Protein AF-A0A2H0LU84-F1 (afdb_monomer_lite)

Foldseek 3Di:
DDDDDPDDPPDDDPDDPPPPQLFDFDDDPPDTDTDGLVVLVVLLVVLVVVCVVPVLPLVSLVSNLVSCVRRVVNLVSSVVSQVSSVVSPDDDDPVVVVSSCVSVVHDD

Radius of gyration: 19.94 Å; chains: 1; bounding box: 68×40×37 Å

Structure (mmCIF, N/CA/C/O backbone):
data_AF-A0A2H0LU84-F1
#
_entry.id   AF-A0A2H0LU84-F1
#
loop_
_atom_site.group_PDB
_atom_site.id
_atom_site.type_symbol
_atom_site.label_atom_id
_atom_site.label_alt_id
_atom_site.label_comp_id
_atom_site.label_asym_id
_atom_site.label_entity_id
_atom_site.label_seq_id
_atom_site.pdbx_PDB_ins_code
_atom_site.Cartn_x
_atom_site.Cartn_y
_atom_site.Cartn_z
_atom_site.occupancy
_atom_site.B_iso_or_equiv
_atom_site.auth_seq_id
_atom_site.auth_comp_id
_atom_site.auth_asym_id
_atom_site.auth_atom_id
_atom_site.pdbx_PDB_model_num
ATOM 1 N N . MET A 1 1 ? 53.497 -12.119 23.724 1.00 35.03 1 MET A N 1
ATOM 2 C CA . MET A 1 1 ? 53.370 -11.307 22.494 1.00 35.03 1 MET A CA 1
ATOM 3 C C . MET A 1 1 ? 52.432 -12.025 21.539 1.00 35.03 1 MET A C 1
ATOM 5 O O . MET A 1 1 ? 52.548 -13.231 21.387 1.00 35.03 1 MET A O 1
ATOM 9 N N . LYS A 1 2 ? 51.458 -11.277 21.012 1.00 37.62 2 LYS A N 1
ATOM 10 C CA . LYS A 1 2 ? 50.341 -11.685 20.146 1.00 37.62 2 LYS A CA 1
ATOM 11 C C . LYS A 1 2 ? 50.742 -12.661 19.032 1.00 37.62 2 LYS A C 1
ATOM 13 O O . LYS A 1 2 ? 51.762 -12.432 18.391 1.00 37.62 2 LYS A O 1
ATOM 18 N N . LYS A 1 3 ? 49.855 -13.621 18.737 1.00 32.69 3 LYS A N 1
ATOM 19 C CA . LYS A 1 3 ? 49.347 -13.919 17.381 1.00 32.69 3 LYS A CA 1
ATOM 20 C C . LYS A 1 3 ? 48.140 -14.861 17.474 1.00 32.69 3 LYS A C 1
ATOM 22 O O . LYS A 1 3 ? 48.257 -16.077 17.461 1.00 32.69 3 LYS A O 1
ATOM 27 N N . ILE A 1 4 ? 46.976 -14.229 17.602 1.00 40.69 4 ILE A N 1
ATOM 28 C CA . ILE A 1 4 ? 45.680 -14.772 17.193 1.00 40.69 4 ILE A CA 1
ATOM 29 C C . ILE A 1 4 ? 45.736 -14.873 15.666 1.00 40.69 4 ILE A C 1
ATOM 31 O O . ILE A 1 4 ? 45.913 -13.854 15.002 1.00 40.69 4 ILE A O 1
ATOM 35 N N . ILE A 1 5 ? 45.626 -16.081 15.120 1.00 39.75 5 ILE A N 1
ATOM 36 C CA . ILE A 1 5 ? 45.356 -16.317 13.698 1.00 39.75 5 ILE A CA 1
ATOM 37 C C . ILE A 1 5 ? 44.208 -17.323 13.665 1.00 39.75 5 ILE A C 1
ATOM 39 O O . ILE A 1 5 ? 44.417 -18.533 13.694 1.00 39.75 5 ILE A O 1
ATOM 43 N N . VAL A 1 6 ? 42.981 -16.802 13.696 1.00 42.22 6 VAL A N 1
ATOM 44 C CA . VAL A 1 6 ? 41.772 -17.583 13.428 1.00 42.22 6 VAL A CA 1
ATOM 45 C C . VAL A 1 6 ? 41.542 -17.547 11.921 1.00 42.22 6 VAL A C 1
ATOM 47 O O . VAL A 1 6 ? 41.195 -16.519 11.351 1.00 42.22 6 VAL A O 1
ATOM 50 N N . LEU A 1 7 ? 41.870 -18.685 11.315 1.00 39.34 7 LEU A N 1
ATOM 51 C CA . LEU A 1 7 ? 41.320 -19.298 10.106 1.00 39.34 7 LEU A CA 1
ATOM 52 C C . LEU A 1 7 ? 40.442 -18.430 9.183 1.00 39.34 7 LEU A C 1
ATOM 54 O O . LEU A 1 7 ? 39.253 -18.219 9.405 1.00 39.34 7 LEU A O 1
ATOM 58 N N . LEU A 1 8 ? 41.076 -18.064 8.065 1.00 38.94 8 LEU A N 1
ATOM 59 C CA . LEU A 1 8 ? 40.525 -17.925 6.716 1.00 38.94 8 LEU A CA 1
ATOM 60 C C . LEU A 1 8 ? 39.281 -18.799 6.458 1.00 38.94 8 LEU A C 1
ATOM 62 O O . LEU A 1 8 ? 39.397 -20.003 6.242 1.00 38.94 8 LEU A O 1
ATOM 66 N N . CYS A 1 9 ? 38.114 -18.165 6.355 1.00 39.53 9 CYS A N 1
ATOM 67 C CA . CYS A 1 9 ? 37.014 -18.662 5.530 1.00 39.53 9 CYS A CA 1
ATOM 68 C C . CYS A 1 9 ? 37.062 -17.920 4.187 1.00 39.53 9 CYS A C 1
ATOM 70 O O . CYS A 1 9 ? 36.454 -16.868 4.013 1.00 39.53 9 CYS A O 1
ATOM 72 N N . LEU A 1 10 ? 37.846 -18.457 3.249 1.00 46.47 10 LEU A N 1
ATOM 73 C CA . LEU A 1 10 ? 37.695 -18.185 1.821 1.00 46.47 10 LEU A CA 1
ATOM 74 C C . LEU A 1 10 ? 36.612 -19.128 1.301 1.00 46.47 10 LEU A C 1
ATOM 76 O O . LEU A 1 10 ? 36.837 -20.333 1.213 1.00 46.47 10 LEU A O 1
ATOM 80 N N . GLY A 1 11 ? 35.445 -18.593 0.962 1.00 44.56 11 GLY A N 1
ATOM 81 C CA . GLY A 1 11 ? 34.403 -19.396 0.342 1.00 44.56 11 GLY A CA 1
ATOM 82 C C . GLY A 1 11 ? 33.104 -18.640 0.127 1.00 44.56 11 GLY A C 1
ATOM 83 O O . GLY A 1 11 ? 32.350 -18.443 1.068 1.00 44.56 11 GLY A O 1
ATOM 84 N N . LEU A 1 12 ? 32.835 -18.358 -1.150 1.00 46.12 12 LEU A N 1
ATOM 85 C CA . LEU A 1 12 ? 31.521 -18.100 -1.748 1.00 46.12 12 LEU A CA 1
ATOM 86 C C . LEU A 1 12 ? 31.010 -16.649 -1.707 1.00 46.12 12 LEU A C 1
ATOM 88 O O . LEU A 1 12 ? 30.286 -16.220 -0.821 1.00 46.12 12 LEU A O 1
ATOM 92 N N . ILE A 1 13 ? 31.363 -15.929 -2.777 1.00 55.25 13 ILE A N 1
ATOM 93 C CA . ILE A 1 13 ? 30.400 -15.343 -3.726 1.00 55.25 13 ILE A CA 1
ATOM 94 C C . ILE A 1 13 ? 29.179 -14.703 -3.043 1.00 55.25 13 ILE A C 1
ATOM 96 O O . ILE A 1 13 ? 28.067 -15.221 -3.084 1.00 55.25 13 ILE A O 1
ATOM 100 N N . GLY A 1 14 ? 29.381 -13.509 -2.493 1.00 45.06 14 GLY A N 1
ATOM 101 C CA . GLY A 1 14 ? 28.330 -12.500 -2.448 1.00 45.06 14 GLY A CA 1
ATOM 102 C C . GLY A 1 14 ? 28.281 -11.815 -3.807 1.00 45.06 14 GLY A C 1
ATOM 103 O O . GLY A 1 14 ? 28.927 -10.793 -4.016 1.00 45.06 14 GLY A O 1
ATOM 104 N N . CYS A 1 15 ? 27.594 -12.452 -4.754 1.00 43.31 15 CYS A N 1
ATOM 105 C CA . CYS A 1 15 ? 27.214 -11.865 -6.030 1.00 43.31 15 CYS A CA 1
ATOM 106 C C . CYS A 1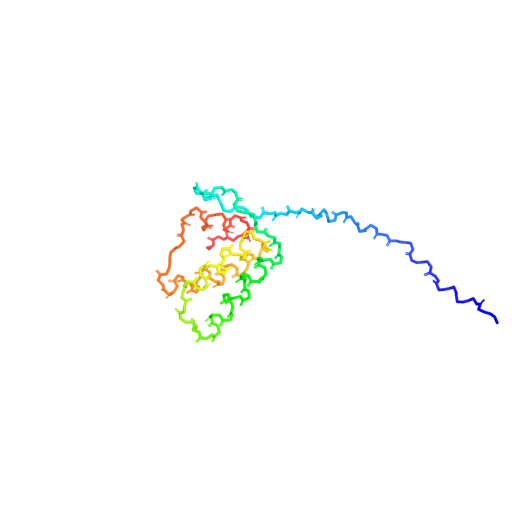 15 ? 26.577 -10.487 -5.794 1.00 43.31 15 CYS A C 1
ATOM 108 O O . CYS A 1 15 ? 25.760 -10.317 -4.892 1.00 43.31 15 CYS A O 1
ATOM 110 N N . SER A 1 16 ? 26.986 -9.519 -6.605 1.00 50.41 16 SER A N 1
ATOM 111 C CA . SER A 1 16 ? 26.544 -8.133 -6.643 1.00 50.41 16 SER A CA 1
ATOM 112 C C . SER A 1 16 ? 25.039 -7.981 -6.399 1.00 50.41 16 SER A C 1
ATOM 114 O O . SER A 1 16 ? 24.241 -8.176 -7.314 1.00 50.41 16 SER A O 1
ATOM 116 N N . THR A 1 17 ? 24.620 -7.523 -5.220 1.00 45.53 17 THR A N 1
ATOM 117 C CA . THR A 1 17 ? 23.384 -6.740 -5.175 1.00 45.53 17 THR A CA 1
ATOM 118 C C . THR A 1 17 ? 23.791 -5.327 -5.528 1.00 45.53 17 THR A C 1
ATOM 120 O O . THR A 1 17 ? 24.237 -4.557 -4.681 1.00 45.53 17 THR A O 1
ATOM 123 N N . ALA A 1 18 ? 23.728 -5.035 -6.826 1.00 43.22 18 ALA A N 1
ATOM 124 C CA . ALA A 1 18 ? 23.711 -3.676 -7.321 1.00 43.22 18 ALA A CA 1
ATOM 125 C C . ALA A 1 18 ? 22.811 -2.846 -6.398 1.00 43.22 18 ALA A C 1
ATOM 127 O O . ALA A 1 18 ? 21.621 -3.147 -6.276 1.00 43.22 18 ALA A O 1
ATOM 128 N N . THR A 1 19 ? 23.366 -1.821 -5.756 1.00 45.88 19 THR A N 1
ATOM 129 C CA . THR A 1 19 ? 22.566 -0.695 -5.287 1.00 45.88 19 THR A CA 1
ATOM 130 C C . THR A 1 19 ? 22.012 -0.059 -6.554 1.00 45.88 19 THR A C 1
ATOM 132 O O . THR A 1 19 ? 22.615 0.819 -7.169 1.00 45.88 19 THR A O 1
ATOM 135 N N . LYS A 1 20 ? 20.894 -0.597 -7.048 1.00 44.12 20 LYS A N 1
ATOM 136 C CA . LYS A 1 20 ? 20.012 0.192 -7.887 1.00 44.12 20 LYS A CA 1
ATOM 137 C C . LYS A 1 20 ? 19.573 1.305 -6.960 1.00 44.12 20 LYS A C 1
ATOM 139 O O . LYS A 1 20 ? 18.692 1.076 -6.142 1.00 44.12 20 LYS A O 1
ATOM 144 N N . ASP A 1 21 ? 20.205 2.467 -7.086 1.00 43.88 21 ASP A N 1
ATOM 145 C CA . ASP A 1 21 ? 19.680 3.736 -6.599 1.00 43.88 21 ASP A CA 1
ATOM 146 C C . ASP A 1 21 ? 18.345 3.962 -7.324 1.00 43.88 21 ASP A C 1
ATOM 148 O O . ASP A 1 21 ? 18.239 4.680 -8.318 1.00 43.88 21 ASP A O 1
ATOM 152 N N . SER A 1 22 ? 17.330 3.216 -6.901 1.00 49.91 22 SER A N 1
ATOM 153 C CA . SER A 1 22 ? 16.019 3.125 -7.515 1.00 49.91 22 SER A CA 1
ATOM 154 C C . SER A 1 22 ? 15.219 4.308 -7.004 1.00 49.91 22 SER A C 1
ATOM 156 O O . SER A 1 22 ? 14.316 4.171 -6.183 1.00 49.91 22 SER A O 1
ATOM 158 N N . LYS A 1 23 ? 15.604 5.501 -7.458 1.00 53.34 23 LYS A N 1
ATOM 159 C CA . LYS A 1 23 ? 14.862 6.729 -7.204 1.00 53.34 23 LYS A CA 1
ATOM 160 C C . LYS A 1 23 ? 13.480 6.561 -7.816 1.00 53.34 23 LYS A C 1
ATOM 162 O O . LYS A 1 23 ? 13.340 6.476 -9.035 1.00 53.34 23 LYS A O 1
ATOM 167 N N . PHE A 1 24 ? 12.453 6.501 -6.982 1.00 60.44 24 PHE A N 1
ATOM 168 C CA . PHE A 1 24 ? 11.098 6.632 -7.486 1.00 60.44 24 PHE A CA 1
ATOM 169 C C . PHE A 1 24 ? 10.869 8.081 -7.872 1.00 60.44 24 PHE A C 1
ATOM 171 O O . PHE A 1 24 ? 11.122 9.000 -7.084 1.00 60.44 24 PHE A O 1
ATOM 178 N N . SER A 1 25 ? 10.342 8.260 -9.074 1.00 53.31 25 SER A N 1
ATOM 179 C CA . SER A 1 25 ? 9.841 9.543 -9.513 1.00 53.31 25 SER A CA 1
ATOM 180 C C . SER A 1 25 ? 8.372 9.421 -9.896 1.00 53.31 25 SER A C 1
ATOM 182 O O . SER A 1 25 ? 8.057 8.815 -10.926 1.00 53.31 25 SER A O 1
ATOM 184 N N . PRO A 1 26 ? 7.441 9.989 -9.107 1.00 53.59 26 PRO A N 1
ATOM 185 C CA . PRO A 1 26 ? 6.105 10.210 -9.611 1.00 53.59 26 PRO A CA 1
ATOM 186 C C . PRO A 1 26 ? 6.204 11.352 -10.626 1.00 53.59 26 PRO A C 1
ATOM 188 O O . PRO A 1 26 ? 6.634 12.460 -10.299 1.00 53.59 26 PRO A O 1
ATOM 191 N N . ARG A 1 27 ? 5.811 11.097 -11.877 1.00 44.66 27 ARG A N 1
ATOM 192 C CA . ARG A 1 27 ? 5.787 12.135 -12.914 1.00 44.66 27 ARG A CA 1
ATOM 193 C C . ARG A 1 27 ? 4.723 13.173 -12.554 1.00 44.66 27 ARG A C 1
ATOM 195 O O . ARG A 1 27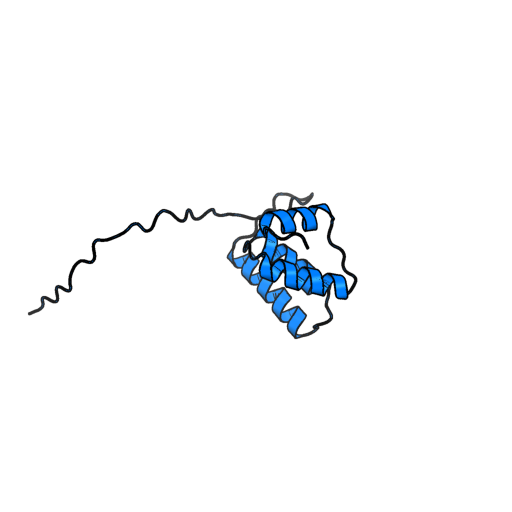 ? 3.546 12.978 -12.843 1.00 44.66 27 ARG A O 1
ATOM 202 N N . THR A 1 28 ? 5.125 14.270 -11.915 1.00 47.34 28 THR A N 1
ATOM 203 C CA . THR A 1 28 ? 4.234 15.406 -11.649 1.00 47.34 28 THR A CA 1
ATOM 204 C C . THR A 1 28 ? 4.383 16.476 -12.740 1.00 47.34 28 THR A C 1
ATOM 206 O O . THR A 1 28 ? 5.442 16.572 -13.361 1.00 47.34 28 THR A O 1
ATOM 209 N N . PRO A 1 29 ? 3.365 17.325 -12.987 1.00 45.19 29 PRO A N 1
ATOM 210 C CA . PRO A 1 29 ? 3.471 18.433 -13.945 1.00 45.19 29 PRO A CA 1
ATOM 211 C C . PRO A 1 29 ? 4.532 19.490 -13.577 1.00 45.19 29 PRO A C 1
ATOM 213 O O . PRO A 1 29 ? 4.852 20.344 -14.399 1.00 45.19 29 PRO A O 1
ATOM 216 N N . LYS A 1 30 ? 5.075 19.451 -12.349 1.00 52.91 30 LYS A N 1
ATOM 217 C CA . LYS A 1 30 ? 6.103 20.358 -11.820 1.00 52.91 30 LYS A CA 1
ATOM 218 C C . LYS A 1 30 ? 7.405 19.591 -11.551 1.00 52.91 30 LYS A C 1
ATOM 220 O O . LYS A 1 30 ? 7.801 19.416 -10.406 1.00 52.91 30 LYS A O 1
ATOM 225 N N . GLY A 1 31 ? 8.078 19.159 -12.612 1.00 53.97 31 GLY A N 1
ATOM 226 C CA . GLY A 1 31 ? 9.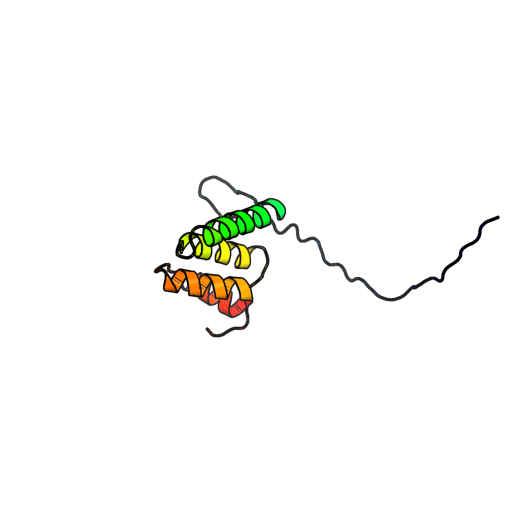420 18.577 -12.520 1.00 53.97 31 GLY A CA 1
ATOM 227 C C . GLY A 1 31 ? 9.487 17.169 -11.914 1.00 53.97 31 GLY A C 1
ATOM 228 O O . GLY A 1 31 ? 8.522 16.629 -11.368 1.00 53.97 31 GLY A O 1
ATOM 229 N N . GLU A 1 32 ? 10.657 16.558 -12.075 1.00 55.56 32 GLU A N 1
ATOM 230 C CA . GLU A 1 32 ? 10.983 15.229 -11.564 1.00 55.56 32 GLU A CA 1
ATOM 231 C C . GLU A 1 32 ? 11.269 15.328 -10.059 1.00 55.56 32 GLU A C 1
ATOM 233 O O . GLU A 1 32 ? 12.339 15.766 -9.643 1.00 55.56 32 GLU A O 1
ATOM 238 N N . ILE A 1 33 ? 10.288 14.976 -9.227 1.00 61.09 33 ILE A N 1
ATOM 239 C CA . ILE A 1 33 ? 10.517 14.800 -7.789 1.00 61.09 33 ILE A CA 1
ATOM 240 C C . ILE A 1 33 ? 11.119 13.407 -7.626 1.00 61.09 33 ILE A C 1
ATOM 242 O O . ILE A 1 33 ? 10.508 12.429 -8.050 1.00 61.09 33 ILE A O 1
ATOM 246 N N . THR A 1 34 ? 12.321 13.311 -7.065 1.00 63.72 34 THR A N 1
ATOM 247 C CA . THR A 1 34 ? 12.972 12.031 -6.763 1.00 63.72 34 THR A CA 1
ATOM 248 C C . THR A 1 34 ? 13.002 11.828 -5.258 1.00 63.72 34 THR A C 1
ATOM 250 O O . THR A 1 34 ? 13.589 12.655 -4.563 1.00 63.72 34 THR A O 1
ATOM 253 N N . TYR A 1 35 ? 12.416 10.736 -4.772 1.00 74.06 35 TYR A N 1
ATOM 254 C CA . TYR A 1 35 ? 12.510 10.347 -3.365 1.00 74.06 35 TYR A CA 1
ATOM 255 C C . TYR A 1 35 ? 13.671 9.366 -3.165 1.00 74.06 35 TYR A C 1
ATOM 257 O O . TYR A 1 35 ? 13.877 8.455 -3.973 1.00 74.06 35 TYR A O 1
ATOM 265 N N . SER A 1 36 ? 14.437 9.558 -2.096 1.00 81.12 36 SER A N 1
ATOM 266 C CA . SER A 1 36 ? 15.438 8.610 -1.601 1.00 81.12 36 SER A CA 1
ATOM 267 C C . SER A 1 36 ? 14.783 7.444 -0.855 1.00 81.12 36 SER A C 1
ATOM 269 O O . SER A 1 36 ? 13.663 7.563 -0.366 1.00 81.12 36 SER A O 1
ATOM 271 N N . GLU A 1 37 ? 15.493 6.320 -0.712 1.00 78.25 37 GLU A N 1
ATOM 272 C CA . GLU A 1 37 ? 15.007 5.158 0.056 1.00 78.25 37 GLU A CA 1
ATOM 273 C C . GLU A 1 37 ? 14.597 5.545 1.483 1.00 78.25 37 GLU A C 1
ATOM 275 O O . GLU A 1 37 ? 13.524 5.169 1.950 1.00 78.25 37 GLU A O 1
ATOM 280 N N . LYS A 1 38 ? 15.399 6.393 2.140 1.00 83.44 38 LYS A N 1
ATOM 281 C CA . LYS A 1 38 ? 15.098 6.885 3.486 1.00 83.44 38 LYS A CA 1
ATOM 282 C C . LYS A 1 38 ? 13.783 7.662 3.533 1.00 83.44 38 LYS A C 1
ATOM 284 O O . LYS A 1 38 ? 12.976 7.438 4.428 1.00 83.44 38 LYS A O 1
ATOM 289 N N . GLU A 1 39 ? 13.573 8.586 2.597 1.00 81.81 39 GLU A N 1
ATOM 290 C CA . GLU A 1 39 ? 12.332 9.371 2.552 1.00 81.81 39 GLU A CA 1
ATOM 291 C C . GLU A 1 39 ? 11.115 8.464 2.379 1.00 81.81 39 GLU A C 1
ATOM 293 O O . GLU A 1 39 ? 10.036 8.771 2.877 1.00 81.81 39 GLU A O 1
ATOM 298 N N . MET A 1 40 ? 11.299 7.317 1.737 1.00 84.81 40 MET A N 1
ATOM 299 C CA . MET A 1 40 ? 10.234 6.369 1.461 1.00 84.81 40 MET A CA 1
ATOM 300 C C . MET A 1 40 ? 9.903 5.458 2.618 1.00 84.81 40 MET A C 1
ATOM 302 O O . MET A 1 40 ? 8.722 5.220 2.886 1.00 84.81 40 MET A O 1
ATOM 306 N N . ASP A 1 41 ? 10.916 5.032 3.357 1.00 87.75 41 ASP A N 1
ATOM 307 C CA . ASP A 1 41 ? 10.703 4.402 4.650 1.00 87.75 41 ASP A CA 1
ATOM 308 C C . ASP A 1 41 ? 10.030 5.379 5.626 1.00 87.75 41 ASP A C 1
ATOM 310 O O . ASP A 1 41 ? 9.090 4.998 6.328 1.00 87.75 41 ASP A O 1
ATOM 314 N N . ASP A 1 42 ? 10.414 6.661 5.609 1.00 87.81 42 ASP A N 1
ATOM 315 C CA . ASP A 1 42 ? 9.746 7.705 6.391 1.00 87.81 42 ASP A CA 1
ATOM 316 C C . ASP A 1 42 ? 8.265 7.852 5.981 1.00 87.81 42 ASP A C 1
ATOM 318 O O . ASP A 1 42 ? 7.395 7.905 6.852 1.00 87.81 42 ASP A O 1
ATOM 322 N N . ILE A 1 43 ? 7.940 7.827 4.680 1.00 86.50 43 ILE A N 1
ATOM 323 C CA . ILE A 1 43 ? 6.550 7.846 4.184 1.00 86.50 43 ILE A CA 1
ATOM 324 C C . ILE A 1 43 ? 5.751 6.647 4.722 1.00 86.50 43 ILE A C 1
ATOM 326 O O . ILE A 1 43 ? 4.633 6.812 5.222 1.00 86.50 43 ILE A O 1
ATOM 330 N N . ILE A 1 44 ? 6.310 5.438 4.645 1.00 93.38 44 ILE A N 1
ATOM 331 C CA . ILE A 1 44 ? 5.656 4.217 5.141 1.00 93.38 44 ILE A CA 1
ATOM 332 C C . ILE A 1 44 ? 5.410 4.310 6.650 1.00 93.38 44 ILE A C 1
ATOM 334 O O . ILE A 1 44 ? 4.336 3.926 7.125 1.00 93.38 44 ILE A O 1
ATOM 338 N N . ASN A 1 45 ? 6.366 4.856 7.402 1.00 93.88 45 ASN A N 1
ATOM 339 C CA . ASN A 1 45 ? 6.245 5.053 8.845 1.00 93.88 45 ASN A CA 1
ATOM 340 C C . ASN A 1 45 ? 5.169 6.087 9.195 1.00 93.88 45 ASN A C 1
ATOM 342 O O . ASN A 1 45 ? 4.361 5.845 10.093 1.00 93.88 45 ASN A O 1
ATOM 346 N N . VAL A 1 46 ? 5.097 7.199 8.457 1.00 94.56 46 VAL A N 1
ATOM 347 C CA . VAL A 1 46 ? 4.053 8.221 8.632 1.00 94.56 46 VAL A CA 1
ATOM 348 C C . VAL A 1 46 ? 2.665 7.612 8.448 1.00 94.56 46 VAL A C 1
ATOM 350 O O . VAL A 1 46 ? 1.795 7.804 9.300 1.00 94.56 46 VAL A O 1
ATOM 353 N N . PHE A 1 47 ? 2.449 6.839 7.379 1.00 95.38 47 PHE A N 1
ATOM 354 C CA . PHE A 1 47 ? 1.151 6.201 7.163 1.00 95.38 47 PHE A CA 1
ATOM 355 C C . PHE A 1 47 ? 0.861 5.095 8.169 1.00 95.38 47 PHE A C 1
ATOM 357 O O . PHE A 1 47 ? -0.282 4.965 8.597 1.00 95.38 47 PHE A O 1
ATOM 364 N N . SER A 1 48 ? 1.875 4.354 8.614 1.00 96.81 48 SER A N 1
ATOM 365 C CA . SER A 1 48 ? 1.704 3.353 9.670 1.00 96.81 48 SER A CA 1
ATOM 366 C C . SER A 1 48 ? 1.242 3.994 10.978 1.00 96.81 48 SER A C 1
ATOM 368 O O . SER A 1 48 ? 0.223 3.578 11.521 1.00 96.81 48 SER A O 1
ATOM 370 N N . GLY A 1 49 ? 1.879 5.084 11.412 1.00 96.56 49 GLY A N 1
ATOM 371 C CA . GLY A 1 49 ? 1.444 5.822 12.600 1.00 96.56 49 GLY A CA 1
ATOM 372 C C . GLY A 1 49 ? 0.075 6.500 12.441 1.00 96.56 49 GLY A C 1
ATOM 373 O O . GLY A 1 49 ? -0.661 6.648 13.416 1.00 96.56 49 GLY A O 1
ATOM 374 N N . ALA A 1 50 ? -0.302 6.910 11.225 1.00 94.12 50 ALA A N 1
ATOM 375 C CA . ALA A 1 50 ? -1.642 7.434 10.952 1.00 94.12 50 ALA A CA 1
ATOM 376 C C . ALA A 1 50 ? -2.715 6.340 11.077 1.00 94.12 50 ALA A C 1
ATOM 378 O O . ALA A 1 50 ? -3.744 6.560 11.712 1.00 94.12 50 ALA A O 1
ATOM 379 N N . ILE A 1 51 ? -2.447 5.157 10.519 1.00 97.44 51 ILE A N 1
ATOM 380 C CA . ILE A 1 51 ? -3.324 3.983 10.585 1.00 97.44 51 ILE A CA 1
ATOM 381 C C . ILE A 1 51 ? -3.463 3.469 12.024 1.00 97.44 51 ILE A C 1
ATOM 383 O O . ILE A 1 51 ? -4.553 3.081 12.430 1.00 97.44 51 ILE A O 1
ATOM 387 N N . GLU A 1 52 ? -2.390 3.491 12.816 1.00 97.00 52 GLU A N 1
ATOM 388 C CA . GLU A 1 52 ? -2.441 3.118 14.237 1.00 97.00 52 GLU A CA 1
ATOM 389 C C . GLU A 1 52 ? -3.386 4.020 15.039 1.00 97.00 52 GLU A C 1
ATOM 391 O O . GLU A 1 52 ? -4.104 3.547 15.919 1.00 97.00 52 GLU A O 1
ATOM 396 N N . LYS A 1 53 ? -3.413 5.320 14.723 1.00 97.00 53 LYS A N 1
ATOM 397 C CA . LYS A 1 53 ? -4.297 6.295 15.378 1.00 97.00 53 LYS A CA 1
ATOM 398 C C . LYS A 1 53 ? -5.728 6.250 14.844 1.00 97.00 53 LYS A C 1
ATOM 400 O O . LYS A 1 53 ? -6.656 6.524 15.597 1.00 97.00 53 LYS A O 1
ATOM 405 N N . SER A 1 54 ? -5.899 5.933 13.562 1.00 94.75 54 SER A N 1
ATOM 406 C CA . SER A 1 54 ? -7.192 5.880 12.874 1.00 94.75 54 SER A CA 1
ATOM 407 C C . SER A 1 54 ? -7.237 4.645 11.965 1.00 94.75 54 SER A C 1
ATOM 409 O O . SER A 1 54 ? -6.902 4.727 10.780 1.00 94.75 54 SER A O 1
ATOM 411 N N . PRO A 1 55 ? -7.636 3.473 12.494 1.00 96.38 55 PRO A N 1
ATOM 412 C CA . PRO A 1 55 ? -7.635 2.217 11.734 1.00 96.38 55 PRO A CA 1
ATOM 413 C C . PRO A 1 55 ? -8.613 2.174 10.551 1.00 96.38 55 PRO A C 1
ATOM 415 O O . PRO A 1 55 ? -8.567 1.243 9.742 1.00 96.38 55 PRO A O 1
ATOM 418 N N . ASP A 1 56 ? -9.506 3.154 10.466 1.00 95.88 56 ASP A N 1
ATOM 419 C CA . ASP A 1 56 ? -10.485 3.415 9.411 1.00 95.88 56 ASP A CA 1
ATOM 420 C C . ASP A 1 56 ? -9.997 4.437 8.368 1.00 95.88 56 ASP A C 1
ATOM 422 O O . ASP A 1 56 ? -10.700 4.717 7.395 1.00 95.88 56 ASP A O 1
ATOM 426 N N . TYR A 1 57 ? -8.778 4.966 8.514 1.00 95.88 57 TYR A N 1
ATOM 427 C CA . TYR A 1 57 ? -8.194 5.895 7.555 1.00 95.88 57 TYR A CA 1
ATOM 428 C C . TYR A 1 57 ? -7.767 5.179 6.265 1.00 95.88 57 TYR A C 1
ATOM 430 O O . TYR A 1 57 ? -6.601 4.832 6.066 1.00 95.88 57 TYR A O 1
ATOM 438 N N . GLY A 1 58 ? -8.722 4.978 5.352 1.00 95.31 58 GLY A N 1
ATOM 439 C CA . GLY A 1 58 ? -8.506 4.273 4.082 1.00 95.31 58 GLY A CA 1
ATOM 440 C C . GLY A 1 58 ? -7.426 4.906 3.199 1.00 95.31 58 GLY A C 1
ATOM 441 O O . GLY A 1 58 ? -6.672 4.192 2.543 1.00 95.31 58 GLY A O 1
ATOM 442 N N . GLY A 1 59 ? -7.263 6.232 3.267 1.00 93.25 59 GLY A N 1
ATOM 443 C CA . GLY A 1 59 ? -6.204 6.947 2.552 1.00 93.25 59 GLY A CA 1
ATOM 444 C C . GLY A 1 59 ? -4.801 6.577 3.035 1.00 93.25 59 GLY A C 1
ATOM 445 O O . GLY A 1 59 ? -3.862 6.562 2.241 1.00 93.25 59 GLY A O 1
ATOM 446 N N . GLY A 1 60 ? -4.653 6.225 4.315 1.00 95.38 60 GLY A N 1
ATOM 447 C CA . GLY A 1 60 ? -3.395 5.735 4.872 1.00 95.38 60 GLY A CA 1
ATOM 448 C C . GLY A 1 60 ? -2.998 4.405 4.250 1.00 95.38 60 GLY A C 1
ATOM 449 O O . GLY A 1 60 ? -1.883 4.275 3.751 1.00 95.38 60 GLY A O 1
ATOM 450 N N . TYR A 1 61 ? -3.931 3.451 4.210 1.00 98.12 61 TYR A N 1
ATOM 451 C CA . TYR A 1 61 ? -3.708 2.156 3.565 1.00 98.12 61 TYR A CA 1
ATOM 452 C C . TYR A 1 61 ? -3.455 2.315 2.063 1.00 98.12 61 TYR A C 1
ATOM 454 O O . TYR A 1 61 ? -2.506 1.738 1.548 1.00 98.12 61 TYR A O 1
ATOM 462 N N . TYR A 1 62 ? -4.218 3.165 1.368 1.00 97.31 62 TYR A N 1
ATOM 463 C CA . TYR A 1 62 ? -4.007 3.430 -0.058 1.00 97.31 62 TYR A CA 1
ATOM 464 C C . TYR A 1 62 ? -2.581 3.916 -0.349 1.00 97.31 62 TYR A C 1
ATOM 466 O O . TYR A 1 62 ? -1.872 3.346 -1.180 1.00 97.31 62 TYR A O 1
ATOM 474 N N . ASN A 1 63 ? -2.128 4.948 0.365 1.00 94.06 63 ASN A N 1
ATOM 475 C CA . ASN A 1 63 ? -0.804 5.512 0.129 1.00 94.06 63 ASN A CA 1
ATOM 476 C C . ASN A 1 63 ? 0.318 4.556 0.557 1.00 94.06 63 ASN A C 1
ATOM 478 O O . ASN A 1 63 ? 1.357 4.495 -0.102 1.00 94.06 63 ASN A O 1
ATOM 482 N N . ARG A 1 64 ? 0.109 3.776 1.626 1.00 96.38 64 ARG A N 1
ATOM 483 C CA . ARG A 1 64 ? 1.081 2.777 2.078 1.00 96.38 64 ARG A CA 1
ATOM 484 C C . ARG A 1 64 ? 1.171 1.579 1.123 1.00 96.38 64 ARG A C 1
ATOM 486 O O . ARG A 1 64 ? 2.281 1.131 0.856 1.00 96.38 64 ARG A O 1
ATOM 493 N N . ALA A 1 65 ? 0.066 1.152 0.505 1.00 96.94 65 ALA A N 1
ATOM 494 C CA . ALA A 1 65 ? 0.067 0.149 -0.565 1.00 96.94 65 ALA A CA 1
ATOM 495 C C . ALA A 1 65 ? 0.918 0.598 -1.763 1.00 96.94 65 ALA A C 1
ATOM 497 O O . ALA A 1 65 ? 1.791 -0.137 -2.224 1.00 96.94 65 ALA A O 1
ATOM 498 N N . VAL A 1 66 ? 0.720 1.837 -2.227 1.00 93.50 66 VAL A N 1
ATOM 499 C CA . VAL A 1 66 ? 1.520 2.434 -3.310 1.00 93.50 66 VAL A CA 1
ATOM 500 C C . VAL A 1 66 ? 3.006 2.465 -2.932 1.00 93.50 66 VAL A C 1
ATOM 502 O O . VAL A 1 66 ? 3.856 2.093 -3.743 1.00 93.50 66 VAL A O 1
ATOM 505 N N . ALA A 1 67 ? 3.330 2.839 -1.691 1.00 92.19 67 ALA A N 1
ATOM 506 C CA . ALA A 1 67 ? 4.706 2.833 -1.201 1.00 92.19 67 ALA A CA 1
ATOM 507 C C . ALA A 1 67 ? 5.308 1.410 -1.142 1.00 92.19 67 ALA A C 1
ATOM 509 O O . ALA A 1 67 ? 6.439 1.185 -1.574 1.00 92.19 67 ALA A O 1
ATOM 510 N N 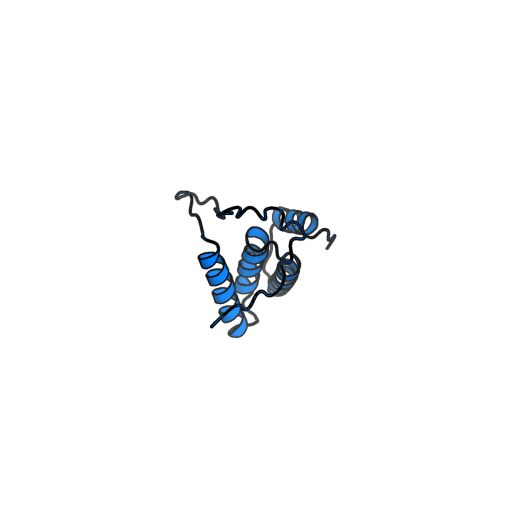. TYR A 1 68 ? 4.553 0.409 -0.690 1.00 95.00 68 TYR A N 1
ATOM 511 C CA . TYR A 1 68 ? 5.024 -0.977 -0.708 1.00 95.00 68 TYR A CA 1
ATOM 512 C C . TYR A 1 68 ? 5.230 -1.516 -2.124 1.00 95.00 68 TYR A C 1
ATOM 514 O O . TYR A 1 68 ? 6.204 -2.237 -2.355 1.00 95.00 68 TYR A O 1
ATOM 522 N N . PHE A 1 69 ? 4.360 -1.150 -3.069 1.00 94.00 69 PHE A N 1
ATOM 523 C CA . PHE A 1 69 ? 4.448 -1.598 -4.455 1.00 94.00 69 PHE A CA 1
ATOM 524 C C . PHE A 1 69 ? 5.685 -1.053 -5.171 1.00 94.00 69 PHE A C 1
ATOM 526 O O . PHE A 1 69 ? 6.451 -1.829 -5.735 1.00 94.00 69 PHE A O 1
ATOM 533 N N . TYR A 1 70 ? 5.883 0.267 -5.150 1.00 88.00 70 TYR A N 1
ATOM 534 C CA . TYR A 1 70 ? 6.892 0.906 -5.996 1.00 88.00 70 TYR A CA 1
ATOM 535 C C . TYR A 1 70 ? 8.299 0.948 -5.397 1.00 88.00 70 TYR A C 1
ATOM 537 O O . TYR A 1 70 ? 9.256 1.129 -6.147 1.00 88.00 70 TYR A O 1
ATOM 545 N N . TYR A 1 71 ? 8.436 0.803 -4.077 1.00 86.81 71 TYR A N 1
ATOM 546 C CA . TYR A 1 71 ? 9.705 1.078 -3.398 1.00 86.81 71 TYR A CA 1
ATOM 547 C C . TYR A 1 71 ? 10.284 -0.150 -2.721 1.00 86.81 71 TYR A C 1
ATOM 549 O O . TYR A 1 71 ? 11.424 -0.517 -2.979 1.00 86.81 71 TYR A O 1
ATOM 557 N N . GLN A 1 72 ? 9.489 -0.826 -1.891 1.00 86.88 72 GLN A N 1
ATOM 558 C CA . GLN A 1 72 ? 9.966 -2.012 -1.179 1.00 86.88 72 GLN A CA 1
ATOM 559 C C . GLN A 1 72 ? 9.775 -3.307 -1.978 1.00 86.88 72 GLN A C 1
ATOM 561 O O . GLN A 1 72 ? 10.265 -4.352 -1.556 1.00 86.88 72 GLN A O 1
ATOM 566 N N . ASN A 1 73 ? 9.040 -3.265 -3.099 1.00 91.00 73 ASN A N 1
ATOM 567 C CA . ASN A 1 73 ? 8.569 -4.454 -3.820 1.00 91.00 73 ASN A CA 1
ATOM 568 C C . ASN A 1 73 ? 7.896 -5.476 -2.881 1.00 91.00 73 ASN A C 1
ATOM 570 O O . ASN A 1 73 ? 7.942 -6.685 -3.105 1.00 91.00 73 ASN A O 1
ATOM 574 N N . ASN A 1 74 ? 7.282 -4.991 -1.797 1.00 95.06 74 ASN A N 1
ATOM 575 C CA . ASN A 1 74 ? 6.653 -5.833 -0.790 1.00 95.06 74 ASN A CA 1
ATOM 576 C C . ASN A 1 74 ? 5.193 -6.056 -1.171 1.00 95.06 74 ASN A C 1
ATOM 578 O O . ASN A 1 74 ? 4.274 -5.428 -0.640 1.00 95.06 74 ASN A O 1
ATOM 582 N N . TYR A 1 75 ? 4.988 -6.928 -2.153 1.00 95.75 75 TYR A N 1
ATOM 583 C CA . TYR A 1 75 ? 3.671 -7.116 -2.747 1.00 95.75 75 TYR A CA 1
ATOM 584 C C . TYR A 1 75 ? 2.662 -7.764 -1.794 1.00 95.75 75 TYR A C 1
ATOM 586 O O . TYR A 1 75 ? 1.469 -7.502 -1.911 1.00 95.75 75 TYR A O 1
ATOM 594 N N . ASP A 1 76 ? 3.126 -8.539 -0.813 1.00 96.44 76 ASP A N 1
ATOM 595 C CA . ASP A 1 76 ? 2.257 -9.131 0.206 1.00 96.44 76 ASP A CA 1
ATOM 596 C C . ASP A 1 76 ? 1.639 -8.058 1.105 1.00 96.44 76 ASP A C 1
ATOM 598 O O . ASP A 1 76 ? 0.425 -8.047 1.314 1.00 96.44 76 ASP A O 1
ATOM 602 N N . LYS A 1 77 ? 2.454 -7.116 1.601 1.00 96.69 77 LYS A N 1
ATOM 603 C CA . LYS A 1 77 ? 1.944 -5.974 2.374 1.00 96.69 77 LYS A CA 1
ATOM 604 C C . LYS A 1 77 ? 1.114 -5.029 1.511 1.00 96.69 77 LYS A C 1
ATOM 606 O O . LYS A 1 77 ? 0.113 -4.504 1.988 1.00 96.69 77 LYS A O 1
ATOM 611 N N . CYS A 1 78 ? 1.492 -4.854 0.244 1.00 97.44 78 CYS A N 1
ATOM 612 C CA . CYS A 1 78 ? 0.691 -4.092 -0.707 1.00 97.44 78 CYS A CA 1
ATOM 613 C C . CYS A 1 78 ? -0.731 -4.663 -0.817 1.00 97.44 78 CYS A C 1
ATOM 615 O O . CYS A 1 78 ? -1.683 -3.916 -0.631 1.00 97.44 78 CYS A O 1
ATOM 617 N N . TRP A 1 79 ? -0.892 -5.977 -1.015 1.00 97.75 79 TRP A N 1
ATOM 618 C CA . TRP A 1 79 ? -2.215 -6.610 -1.080 1.00 97.75 79 TRP A CA 1
ATOM 619 C C . TRP A 1 79 ? -3.039 -6.434 0.195 1.00 97.75 79 TRP A C 1
ATOM 621 O O . TRP A 1 79 ? -4.228 -6.131 0.122 1.00 97.75 79 TRP A O 1
ATOM 631 N N . GLN A 1 80 ? -2.413 -6.577 1.367 1.00 97.69 80 GLN A N 1
ATOM 632 C CA . GLN A 1 80 ? -3.094 -6.353 2.647 1.00 97.69 80 GLN A CA 1
ATOM 633 C C . GLN A 1 80 ? -3.664 -4.933 2.738 1.00 97.69 80 GLN A C 1
ATOM 635 O O . GLN A 1 80 ? -4.830 -4.748 3.094 1.00 97.69 80 GLN A O 1
ATOM 640 N N . ASP A 1 81 ? -2.858 -3.938 2.372 1.00 98.25 81 ASP A N 1
ATOM 641 C CA . ASP A 1 81 ? -3.272 -2.540 2.390 1.00 98.25 81 ASP A CA 1
ATOM 642 C C . ASP A 1 81 ? -4.289 -2.221 1.281 1.00 98.25 81 ASP A C 1
ATOM 644 O O . ASP A 1 81 ? -5.225 -1.462 1.530 1.00 98.25 81 ASP A O 1
ATOM 648 N N . VAL A 1 82 ? -4.176 -2.837 0.096 1.00 98.06 82 VAL A N 1
ATOM 649 C CA . VAL A 1 82 ? -5.167 -2.727 -0.989 1.00 98.06 82 VAL A CA 1
ATOM 650 C C . VAL A 1 82 ? -6.534 -3.185 -0.501 1.00 98.06 82 VAL A C 1
ATOM 652 O O . VAL A 1 82 ? -7.479 -2.399 -0.523 1.00 98.06 82 VAL A O 1
ATOM 655 N N . HIS A 1 83 ? -6.638 -4.408 0.021 1.00 97.75 83 HIS A N 1
ATOM 656 C CA . HIS A 1 83 ? -7.916 -4.947 0.488 1.00 97.75 83 HIS A CA 1
ATOM 657 C C . HIS A 1 83 ? -8.504 -4.123 1.630 1.00 97.75 83 HIS A C 1
ATOM 659 O O . HIS A 1 83 ? -9.715 -3.893 1.691 1.00 97.75 83 HIS A O 1
ATOM 665 N N . LYS A 1 84 ? -7.652 -3.637 2.538 1.00 98.25 84 LYS A N 1
ATOM 666 C CA . LYS A 1 84 ? -8.110 -2.7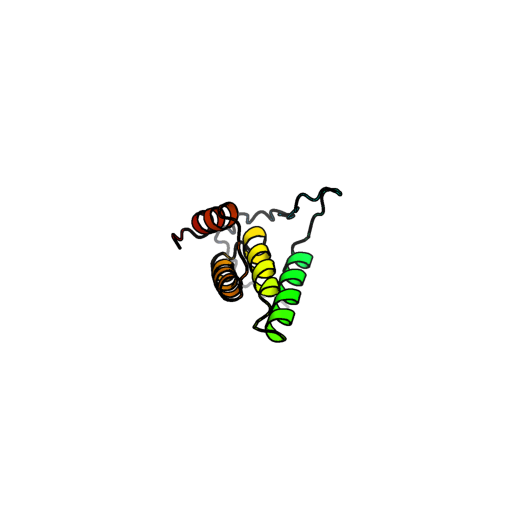94 3.637 1.00 98.25 84 LYS A CA 1
ATOM 667 C C . LYS A 1 84 ? -8.617 -1.442 3.134 1.00 98.25 84 LYS A C 1
ATOM 669 O O . LYS A 1 84 ? -9.691 -1.018 3.558 1.00 98.25 84 LYS A O 1
ATOM 674 N N . ALA A 1 85 ? -7.907 -0.797 2.214 1.00 98.00 85 ALA A N 1
ATOM 675 C CA . ALA A 1 85 ? -8.338 0.449 1.588 1.00 98.00 85 ALA A CA 1
ATOM 676 C C . ALA A 1 85 ? -9.657 0.273 0.808 1.00 98.00 85 ALA A C 1
ATOM 678 O O . ALA A 1 85 ? -10.570 1.085 0.967 1.00 98.00 85 ALA A O 1
ATOM 679 N N . GLU A 1 86 ? -9.802 -0.811 0.041 1.00 97.56 86 GLU A N 1
ATOM 680 C CA . GLU A 1 86 ? -11.037 -1.145 -0.685 1.00 97.56 86 GLU A CA 1
ATOM 681 C C . GLU A 1 86 ? -12.221 -1.370 0.259 1.00 97.56 86 GLU A C 1
ATOM 683 O O . GLU A 1 86 ? -13.308 -0.840 0.024 1.00 97.56 86 GLU A O 1
ATOM 688 N N . SER A 1 87 ? -12.004 -2.061 1.385 1.00 98.00 87 SER A N 1
ATOM 689 C CA . SER A 1 87 ? -13.037 -2.243 2.419 1.00 98.00 87 SER A CA 1
ATOM 690 C C . SER A 1 87 ? -13.513 -0.923 3.042 1.00 98.00 87 SER A C 1
ATOM 692 O O . SER A 1 87 ? -14.609 -0.854 3.593 1.00 98.00 87 SER A O 1
ATOM 694 N N . LEU A 1 88 ? -12.694 0.129 2.934 1.00 97.50 88 LEU A N 1
ATOM 695 C CA . LEU A 1 88 ? -12.961 1.488 3.406 1.00 97.50 88 LEU A CA 1
ATOM 696 C C . LEU A 1 88 ? -13.429 2.422 2.273 1.00 97.50 88 LEU A C 1
ATOM 698 O O . LEU A 1 88 ? -13.516 3.632 2.467 1.00 97.50 88 LEU A O 1
ATOM 702 N N . GLY A 1 89 ? -13.740 1.879 1.090 1.00 97.12 89 GLY A N 1
ATOM 703 C CA . GLY A 1 89 ? -14.331 2.614 -0.030 1.00 97.12 89 GLY A CA 1
ATOM 704 C C . GLY A 1 89 ? -13.335 3.254 -1.000 1.00 97.12 89 GLY A C 1
ATOM 705 O O . GLY A 1 89 ? -13.757 3.961 -1.917 1.00 97.12 89 GLY A O 1
ATOM 706 N N . TYR A 1 90 ? -12.033 3.012 -0.840 1.00 97.19 90 TYR A N 1
ATOM 707 C CA . TYR A 1 90 ? -11.027 3.463 -1.802 1.00 97.19 90 TYR A CA 1
ATOM 708 C C . TYR A 1 90 ? -10.991 2.538 -3.015 1.00 97.19 90 TYR A C 1
ATOM 710 O O . TYR A 1 90 ? -11.363 1.371 -2.945 1.00 97.19 90 TYR A O 1
ATOM 718 N N . LYS A 1 91 ? -10.546 3.070 -4.151 1.00 95.69 91 LYS A N 1
ATOM 719 C CA . LYS A 1 91 ? -10.425 2.313 -5.395 1.00 95.69 91 LYS A CA 1
ATOM 720 C C . LYS A 1 91 ? -9.034 2.499 -5.964 1.00 95.69 91 LYS A C 1
ATOM 722 O O . LYS A 1 91 ? -8.537 3.623 -6.023 1.00 95.69 91 LYS A O 1
ATOM 727 N N . PHE A 1 92 ? -8.441 1.403 -6.407 1.00 94.88 92 PHE A N 1
ATOM 728 C CA . PHE A 1 92 ? -7.234 1.421 -7.220 1.00 94.88 92 PHE A CA 1
ATOM 729 C C . PHE A 1 92 ? -7.618 1.359 -8.696 1.00 94.88 92 PHE A C 1
ATOM 731 O O . PHE A 1 92 ? -8.719 0.934 -9.046 1.00 94.88 92 PHE A O 1
ATOM 738 N N . SER A 1 93 ? -6.722 1.810 -9.572 1.00 96.00 93 SER A N 1
ATOM 739 C CA . SER A 1 93 ? -6.927 1.636 -11.006 1.00 96.00 93 SER A CA 1
ATOM 740 C C . SER A 1 93 ? -6.760 0.167 -11.395 1.00 96.00 93 SER A C 1
ATOM 742 O O . SER A 1 93 ? -5.929 -0.546 -10.826 1.00 96.00 93 SER A O 1
ATOM 744 N N . ASP A 1 94 ? -7.488 -0.267 -12.424 1.00 94.56 94 ASP A N 1
ATOM 745 C CA . ASP A 1 94 ? -7.326 -1.611 -12.992 1.00 94.56 94 ASP A CA 1
ATOM 746 C C . ASP A 1 94 ? -5.884 -1.860 -13.457 1.00 94.56 94 ASP A C 1
ATOM 748 O O . ASP A 1 94 ? -5.365 -2.969 -13.329 1.00 94.56 94 ASP A O 1
ATOM 752 N N . GLU A 1 95 ? -5.215 -0.809 -13.941 1.00 95.12 95 GLU A N 1
ATOM 753 C CA . GLU A 1 95 ? -3.791 -0.798 -14.289 1.00 95.12 95 GLU A CA 1
ATOM 754 C C . GLU A 1 95 ? -2.919 -1.183 -13.083 1.00 95.12 95 GLU A C 1
ATOM 756 O O . GLU A 1 95 ? -2.082 -2.081 -13.179 1.00 95.12 95 GLU A O 1
ATOM 761 N N . PHE A 1 96 ? -3.141 -0.544 -11.926 1.00 95.44 96 PHE A N 1
ATOM 762 C CA . PHE A 1 96 ? -2.388 -0.818 -10.704 1.00 95.44 96 PHE A CA 1
ATOM 763 C C . PHE A 1 96 ? -2.638 -2.242 -10.203 1.00 95.44 96 PHE A C 1
ATOM 765 O O . PHE A 1 96 ? -1.684 -2.969 -9.929 1.00 95.44 96 PHE A O 1
ATOM 772 N N . LEU A 1 97 ? -3.902 -2.673 -10.143 1.00 96.00 97 LEU A N 1
ATOM 773 C CA . LEU A 1 97 ? -4.255 -4.025 -9.697 1.00 96.00 97 LEU A CA 1
ATOM 774 C C . LEU A 1 97 ? -3.678 -5.094 -10.634 1.00 96.00 97 LEU A C 1
ATOM 776 O O . LEU A 1 97 ? -3.149 -6.107 -10.180 1.00 96.00 97 LEU A O 1
ATOM 780 N N . SER A 1 98 ? -3.705 -4.857 -11.946 1.00 95.69 98 SER A N 1
ATOM 781 C CA . SER A 1 98 ? -3.104 -5.760 -12.935 1.00 95.69 98 SER A CA 1
ATOM 782 C C . SER A 1 98 ? -1.582 -5.829 -12.799 1.00 95.69 98 SER A C 1
ATOM 784 O O . SER A 1 98 ? -1.002 -6.917 -12.865 1.00 95.69 98 SER A O 1
ATOM 786 N N . ALA A 1 99 ? -0.925 -4.690 -12.563 1.00 95.56 99 ALA A N 1
ATOM 787 C CA . ALA A 1 99 ? 0.510 -4.637 -12.309 1.00 95.56 99 ALA A CA 1
ATOM 788 C C . ALA A 1 99 ? 0.882 -5.378 -11.015 1.00 95.56 99 ALA A C 1
ATOM 790 O O . ALA A 1 99 ? 1.837 -6.157 -11.010 1.00 95.56 99 ALA A O 1
ATOM 791 N N . LEU A 1 100 ? 0.095 -5.205 -9.949 1.00 95.75 100 LEU A N 1
ATOM 792 C CA . LEU A 1 100 ? 0.291 -5.890 -8.676 1.00 95.75 100 LEU A CA 1
ATOM 793 C C . LEU A 1 100 ? 0.100 -7.403 -8.799 1.00 95.75 100 LEU A C 1
ATOM 795 O O . LEU A 1 100 ? 0.958 -8.151 -8.334 1.00 95.75 100 LEU A O 1
ATOM 799 N N . ARG A 1 101 ? -0.941 -7.877 -9.490 1.00 96.31 101 ARG A N 1
ATOM 800 C CA . ARG A 1 101 ? -1.137 -9.309 -9.791 1.00 96.31 101 ARG A CA 1
ATOM 801 C C . ARG A 1 101 ? 0.065 -9.910 -10.507 1.00 96.31 101 ARG A C 1
ATOM 803 O O . ARG A 1 101 ? 0.606 -10.929 -10.082 1.00 96.31 101 ARG A O 1
ATOM 810 N N . LYS A 1 102 ? 0.539 -9.232 -11.555 1.00 96.12 102 LYS A N 1
ATOM 811 C CA . LYS A 1 102 ? 1.708 -9.665 -12.328 1.00 96.12 102 LYS A CA 1
ATOM 812 C C . LYS A 1 102 ? 2.983 -9.704 -11.480 1.00 96.12 102 LYS A C 1
ATOM 814 O O . LYS A 1 102 ? 3.723 -10.677 -11.565 1.00 96.12 102 LYS A O 1
ATOM 819 N N . ALA A 1 103 ? 3.239 -8.669 -10.680 1.00 94.00 103 ALA A N 1
ATOM 820 C CA . ALA A 1 103 ? 4.455 -8.556 -9.873 1.00 94.00 103 ALA A CA 1
ATOM 821 C C . ALA A 1 103 ? 4.466 -9.520 -8.673 1.00 94.00 103 ALA A C 1
ATOM 823 O O . ALA A 1 103 ? 5.494 -10.112 -8.360 1.00 94.00 103 ALA A O 1
ATOM 824 N N . SER A 1 104 ? 3.307 -9.717 -8.040 1.00 94.69 104 SER A N 1
ATOM 825 C CA . SER A 1 104 ? 3.121 -10.644 -6.915 1.00 94.69 104 SER A CA 1
ATOM 826 C C . SER A 1 104 ? 2.958 -12.106 -7.333 1.00 94.69 104 SER A C 1
ATOM 828 O O . SER A 1 104 ? 2.962 -12.986 -6.477 1.00 94.69 104 SER A O 1
ATOM 830 N N . ASN A 1 105 ? 2.794 -12.371 -8.634 1.00 93.62 105 ASN A N 1
ATOM 831 C CA . ASN A 1 105 ? 2.413 -13.674 -9.174 1.00 93.62 105 ASN A CA 1
ATOM 832 C C . ASN A 1 105 ? 1.111 -14.226 -8.548 1.00 93.62 105 ASN A C 1
ATOM 834 O O . ASN A 1 105 ? 0.970 -15.430 -8.325 1.00 93.62 105 ASN A O 1
ATOM 838 N N . ARG A 1 106 ? 0.156 -13.332 -8.260 1.00 85.56 106 ARG A N 1
ATOM 839 C CA . ARG A 1 106 ? -1.172 -13.645 -7.710 1.00 85.56 106 ARG A CA 1
ATOM 840 C C . ARG A 1 106 ? -2.271 -13.337 -8.727 1.00 85.56 106 ARG A C 1
ATOM 842 O O . ARG A 1 106 ? -2.078 -12.542 -9.643 1.00 85.56 106 ARG A O 1
ATOM 849 N N . LYS A 1 107 ? -3.427 -13.992 -8.588 1.00 81.19 107 LYS A N 1
ATOM 850 C CA . LYS A 1 107 ? -4.579 -13.851 -9.506 1.00 81.19 107 LYS A CA 1
ATOM 851 C C . LYS A 1 107 ? -5.747 -13.047 -8.926 1.00 81.19 107 LYS A C 1
ATOM 853 O O . LYS A 1 107 ? -6.741 -12.861 -9.620 1.00 81.19 107 LYS A O 1
ATOM 858 N N . GLU A 1 108 ? -5.625 -12.629 -7.675 1.0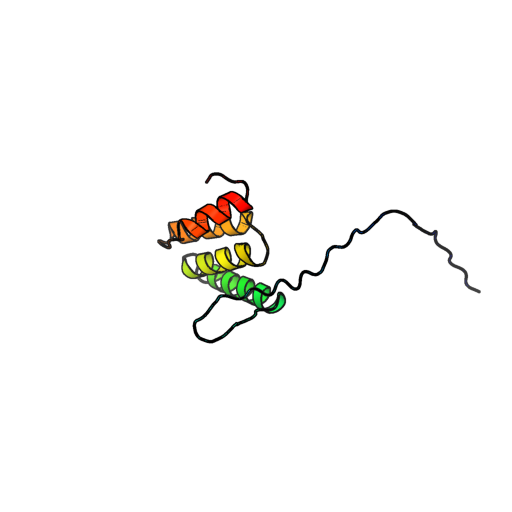0 63.44 108 GLU A N 1
ATOM 859 C CA . GLU A 1 108 ? -6.633 -11.931 -6.869 1.00 63.44 108 GLU A CA 1
ATOM 860 C C . GLU A 1 108 ? -6.453 -10.422 -6.996 1.00 63.44 108 GLU A C 1
ATOM 862 O O . GLU A 1 108 ? -5.288 -9.992 -7.012 1.00 63.44 108 GLU A O 1
#

Sequence (108 aa):
MKKIIVLLCLGLIGCSTATKDSKFSPRTPKGEITYSEKEMDDIINVFSGAIEKSPDYGGGYYNRAVAYFYYQNNYDKCWQDVHKAESLGYKFSDEFLSALRKASNRKE

pLDDT: mean 78.59, std 22.47, range [32.69, 98.25]

Secondary structure (DSSP, 8-state):
-----------------------B--B-SSSB--B-HHHHHHHHHHHHHHHHH-TT-HHHHHHHHHHIIIII--HHHHHHHHHHHHHTT----HHHHHHHHHHHT---